Protein AF-A0A0B2R0Q6-F1 (afdb_monomer)

Sequence (72 aa):
FREVVHQCWNSVQVSGWRAYVLKEKIKRLKCRLKIWNKEQYGDSFKKVQNLEEKLNKLEEDTLHRQLTDLEI

Foldseek 3Di:
DVVQLVCLLPVDDDDDDPVVNVVVSVVSSVVSVVVVCCVVCNPVVVVVVVVVVVVVVVVVVVVVVVVVVVVD

Mean predicted aligned error: 6.93 Å

Nearest PDB structures (foldseek):
  8iuj-assembly1_4g  TM=4.680E-01  e=3.931E+00  Euglena gracilis

Structure (mmCIF, N/CA/C/O backbone):
data_AF-A0A0B2R0Q6-F1
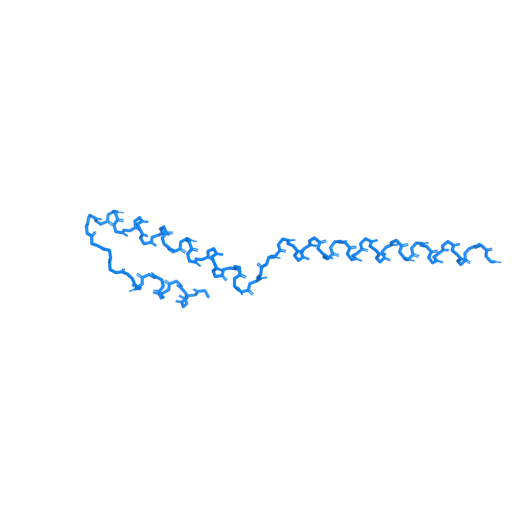#
_entry.id   AF-A0A0B2R0Q6-F1
#
loop_
_atom_site.group_PDB
_atom_site.id
_atom_site.type_symbol
_atom_site.label_atom_id
_atom_site.label_alt_id
_atom_site.label_comp_id
_atom_site.label_asym_id
_atom_site.label_entity_id
_atom_site.label_seq_id
_atom_site.pdbx_PDB_ins_code
_atom_site.Cartn_x
_atom_site.Cartn_y
_atom_site.Cartn_z
_atom_site.occupancy
_atom_site.B_iso_or_equiv
_atom_site.auth_seq_id
_atom_site.auth_comp_id
_atom_site.auth_asym_id
_atom_site.auth_atom_id
_atom_site.pdbx_PDB_model_num
ATOM 1 N N . PHE A 1 1 ? 0.928 -10.558 -3.553 1.00 88.88 1 PHE A N 1
ATOM 2 C CA . PHE A 1 1 ? 2.219 -9.833 -3.528 1.00 88.88 1 PHE A CA 1
ATOM 3 C C . PHE A 1 1 ? 3.197 -10.329 -4.597 1.00 88.88 1 PHE A C 1
ATOM 5 O O . PHE A 1 1 ? 3.426 -9.587 -5.543 1.00 88.88 1 PHE A O 1
ATOM 12 N N . ARG A 1 2 ? 3.728 -11.565 -4.506 1.00 96.00 2 ARG A N 1
ATOM 13 C CA . ARG A 1 2 ? 4.717 -12.117 -5.464 1.00 96.00 2 ARG A CA 1
ATOM 14 C C . ARG A 1 2 ? 4.281 -12.003 -6.929 1.00 96.00 2 ARG A C 1
ATOM 16 O O . ARG A 1 2 ? 5.057 -11.532 -7.750 1.00 96.00 2 ARG A O 1
ATOM 23 N N . GLU A 1 3 ? 3.033 -12.363 -7.221 1.00 97.06 3 GLU A N 1
ATOM 24 C CA . GLU A 1 3 ? 2.482 -12.291 -8.579 1.00 97.06 3 GLU A CA 1
ATOM 25 C C . GLU A 1 3 ? 2.488 -10.860 -9.134 1.00 97.06 3 GLU A C 1
ATOM 27 O O . GLU A 1 3 ? 3.002 -10.608 -10.216 1.00 97.06 3 GLU A O 1
ATOM 32 N N . VAL A 1 4 ? 2.018 -9.886 -8.349 1.00 96.56 4 VAL A N 1
ATOM 33 C CA . VAL A 1 4 ? 1.991 -8.469 -8.753 1.00 96.56 4 VAL A CA 1
ATOM 34 C C . VAL A 1 4 ? 3.391 -7.925 -9.015 1.00 96.56 4 VAL A C 1
ATOM 36 O O . VAL A 1 4 ? 3.584 -7.148 -9.951 1.00 96.56 4 VAL A O 1
ATOM 39 N N . VAL A 1 5 ? 4.374 -8.347 -8.217 1.00 97.12 5 VAL A N 1
ATOM 40 C CA . VAL A 1 5 ? 5.777 -7.983 -8.435 1.00 97.12 5 VAL A CA 1
ATOM 41 C C . VAL A 1 5 ? 6.285 -8.578 -9.743 1.00 97.12 5 VAL A C 1
ATOM 43 O O . VAL A 1 5 ? 6.840 -7.848 -10.561 1.00 97.12 5 VAL A O 1
ATOM 46 N N . HIS A 1 6 ? 6.057 -9.874 -9.963 1.00 97.69 6 HIS A N 1
ATOM 47 C CA . HIS A 1 6 ? 6.496 -10.573 -11.166 1.00 97.69 6 HIS A CA 1
ATOM 48 C C . HIS A 1 6 ? 5.872 -9.977 -12.436 1.00 97.69 6 HIS A C 1
ATOM 50 O O . HIS A 1 6 ?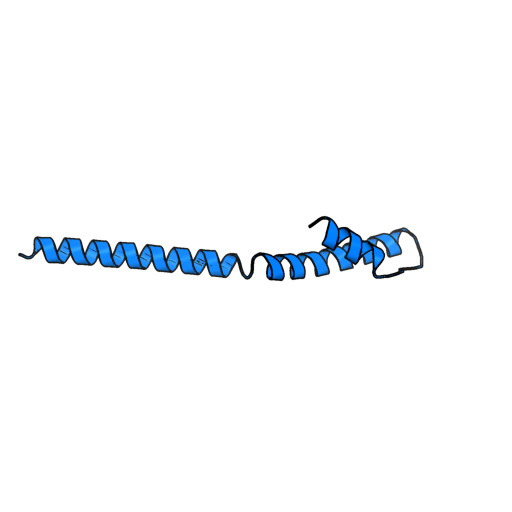 6.587 -9.652 -13.384 1.00 97.69 6 HIS A O 1
ATOM 56 N N . GLN A 1 7 ? 4.558 -9.748 -12.436 1.00 97.19 7 GLN A N 1
ATOM 57 C CA . GLN A 1 7 ? 3.859 -9.129 -13.561 1.00 97.19 7 GLN A CA 1
ATOM 58 C C . GLN A 1 7 ? 4.362 -7.710 -13.832 1.00 97.19 7 GLN A C 1
ATOM 60 O O . GLN A 1 7 ? 4.699 -7.389 -14.967 1.00 97.19 7 GLN A O 1
ATOM 65 N N . CYS A 1 8 ? 4.488 -6.863 -12.804 1.00 96.94 8 CYS A N 1
ATOM 66 C CA . CYS A 1 8 ? 4.976 -5.493 -12.978 1.00 96.94 8 CYS A CA 1
ATOM 67 C C . CYS A 1 8 ? 6.430 -5.438 -13.465 1.00 96.94 8 CYS A C 1
ATOM 69 O O . CYS A 1 8 ? 6.807 -4.529 -14.203 1.00 96.94 8 CYS A O 1
ATOM 71 N N . TRP A 1 9 ? 7.266 -6.380 -13.027 1.00 96.12 9 TRP A N 1
ATOM 72 C CA . TRP A 1 9 ? 8.675 -6.420 -13.407 1.00 96.12 9 TRP A CA 1
ATOM 73 C C . TRP A 1 9 ? 8.876 -6.801 -14.876 1.00 96.12 9 TRP A C 1
ATOM 75 O O . TRP A 1 9 ? 9.833 -6.340 -15.509 1.00 96.12 9 TRP A O 1
ATOM 85 N N . ASN A 1 10 ? 7.981 -7.635 -15.406 1.00 96.00 10 ASN A N 1
ATOM 86 C CA . ASN A 1 10 ? 8.062 -8.193 -16.752 1.00 96.00 10 ASN A CA 1
ATOM 87 C C . ASN A 1 10 ? 7.139 -7.499 -17.767 1.00 96.00 10 ASN A C 1
ATOM 89 O O . ASN A 1 10 ? 7.322 -7.691 -18.964 1.00 96.00 10 ASN A O 1
ATOM 93 N N . SER A 1 11 ? 6.195 -6.660 -17.326 1.00 94.06 11 SER A N 1
ATOM 94 C CA . SER A 1 11 ? 5.226 -5.994 -18.211 1.00 94.06 11 SER A CA 1
ATOM 95 C C . SER A 1 11 ? 5.824 -4.932 -19.132 1.00 94.06 11 SER A C 1
ATOM 97 O O . SER A 1 11 ? 5.179 -4.547 -20.104 1.00 94.06 11 SER A O 1
ATOM 99 N N . VAL A 1 12 ? 7.035 -4.436 -18.850 1.00 87.88 12 VAL A N 1
ATOM 100 C CA . VAL A 1 12 ? 7.676 -3.415 -19.684 1.00 87.88 12 VAL A CA 1
ATOM 101 C C . VAL A 1 12 ? 9.146 -3.728 -19.929 1.00 87.88 12 VAL A C 1
ATOM 103 O O . VAL A 1 12 ? 9.938 -3.886 -18.995 1.00 87.88 12 VAL A O 1
ATOM 106 N N . GLN A 1 13 ? 9.519 -3.713 -21.206 1.00 88.69 13 GLN A N 1
ATOM 107 C CA . GLN A 1 13 ? 10.908 -3.689 -21.645 1.00 88.69 13 GLN A CA 1
ATOM 108 C C . GLN A 1 13 ? 11.460 -2.270 -21.493 1.00 88.69 13 GLN A C 1
ATOM 110 O O . GLN A 1 13 ? 10.991 -1.331 -22.131 1.00 88.69 13 GLN A O 1
ATOM 115 N N . VAL A 1 14 ? 12.435 -2.105 -20.599 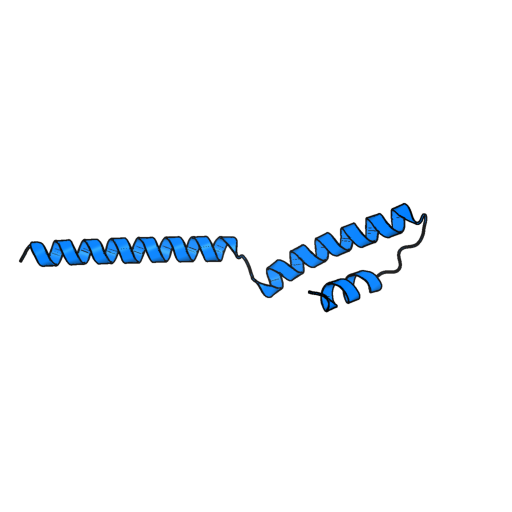1.00 90.62 14 VAL A N 1
ATOM 116 C CA . VAL A 1 14 ? 13.217 -0.869 -20.467 1.00 90.62 14 VAL A CA 1
ATOM 117 C C . VAL A 1 14 ? 14.605 -1.167 -20.992 1.00 90.62 14 VAL A C 1
ATOM 119 O O . VAL A 1 14 ? 15.267 -2.074 -20.489 1.00 90.62 14 VAL A O 1
ATOM 122 N N . SER A 1 15 ? 15.033 -0.410 -21.990 1.00 91.12 15 SER A N 1
ATOM 123 C CA . SER A 1 15 ? 16.362 -0.494 -22.585 1.00 91.12 15 SER A CA 1
ATOM 124 C C . SER A 1 15 ? 17.217 0.709 -22.175 1.00 91.12 15 SER A C 1
ATOM 126 O O . SER A 1 15 ? 16.710 1.719 -21.683 1.00 91.12 15 SER A O 1
ATOM 128 N N . GLY A 1 16 ? 18.534 0.582 -22.333 1.00 92.81 16 GLY A N 1
ATOM 129 C CA . GLY A 1 16 ? 19.511 1.613 -21.980 1.00 92.81 16 GLY A CA 1
ATOM 130 C C . GLY A 1 16 ? 20.542 1.120 -20.969 1.00 92.81 16 GLY A C 1
ATOM 131 O O . GLY A 1 16 ? 20.739 -0.082 -20.780 1.00 92.81 16 GLY A O 1
ATOM 132 N N . TRP A 1 17 ? 21.224 2.057 -20.311 1.00 95.75 17 TRP A N 1
ATOM 133 C CA . TRP A 1 17 ? 22.238 1.724 -19.315 1.00 95.75 17 TRP A CA 1
ATOM 134 C C . TRP A 1 17 ? 21.637 0.921 -18.153 1.00 95.75 17 TRP A C 1
ATOM 136 O O . TRP A 1 17 ? 20.568 1.251 -17.642 1.00 95.75 17 TRP A O 1
ATOM 146 N N . ARG A 1 18 ? 22.338 -0.126 -17.701 1.00 93.56 18 ARG A N 1
ATOM 147 C CA . ARG A 1 18 ? 21.843 -1.080 -16.691 1.00 93.56 18 ARG A CA 1
ATOM 148 C C . ARG A 1 18 ? 21.308 -0.403 -15.421 1.00 93.56 18 ARG A C 1
ATOM 150 O O . ARG A 1 18 ? 20.267 -0.810 -14.913 1.00 93.56 18 ARG A O 1
ATOM 157 N N . ALA A 1 19 ? 21.973 0.653 -14.947 1.00 96.12 19 ALA A N 1
ATOM 158 C CA . ALA A 1 19 ? 21.525 1.416 -13.780 1.00 96.12 19 ALA A CA 1
ATOM 159 C C . ALA A 1 19 ? 20.190 2.142 -14.028 1.00 96.12 19 ALA A C 1
ATOM 161 O O . ALA A 1 19 ? 19.313 2.151 -13.163 1.00 96.12 19 ALA A O 1
ATOM 162 N N . TYR A 1 20 ? 20.005 2.698 -15.227 1.00 96.31 20 TYR A N 1
ATOM 163 C CA . TYR A 1 20 ? 18.756 3.337 -15.636 1.00 96.31 20 TYR A CA 1
ATOM 164 C C . TYR A 1 20 ? 17.611 2.321 -15.736 1.00 96.31 20 TYR A C 1
ATOM 166 O O . TYR A 1 20 ? 16.542 2.544 -15.171 1.00 96.31 20 TYR A O 1
ATOM 174 N N . VAL A 1 21 ? 17.859 1.170 -16.371 1.00 95.94 21 VAL A N 1
ATOM 175 C CA . VAL A 1 21 ? 16.882 0.074 -16.480 1.00 95.94 21 VAL A CA 1
ATOM 176 C C . VAL A 1 21 ? 16.395 -0.360 -15.097 1.00 95.94 21 VAL A C 1
ATOM 178 O O . VAL A 1 21 ? 15.189 -0.450 -14.859 1.00 95.94 21 VAL A O 1
ATOM 181 N N . LEU A 1 22 ? 17.324 -0.580 -14.162 1.00 95.62 22 LEU A N 1
ATOM 182 C CA . LEU A 1 22 ? 16.997 -0.973 -12.794 1.00 95.62 22 LEU A CA 1
ATOM 183 C C . LEU A 1 22 ? 16.196 0.112 -12.060 1.00 95.62 22 LEU A C 1
ATOM 185 O O . LEU A 1 22 ? 15.152 -0.188 -11.478 1.00 95.62 22 LEU A O 1
ATOM 189 N N . LYS A 1 23 ? 16.647 1.372 -12.124 1.00 96.88 23 LYS A N 1
ATOM 190 C CA . LYS A 1 23 ? 15.959 2.526 -11.526 1.00 96.88 23 LYS A CA 1
ATOM 191 C C . LYS A 1 23 ? 14.505 2.614 -11.994 1.00 96.88 23 LYS A C 1
ATOM 193 O O . LYS A 1 23 ? 13.604 2.747 -11.165 1.00 96.88 23 LYS A O 1
ATOM 198 N N . GLU A 1 24 ? 14.263 2.528 -13.299 1.00 97.19 24 GLU A N 1
ATOM 199 C CA . GLU A 1 24 ? 12.914 2.660 -13.854 1.00 97.19 24 GLU A CA 1
ATOM 200 C C . GLU A 1 24 ? 12.023 1.470 -13.485 1.00 97.19 24 GLU A C 1
ATOM 202 O O . GLU A 1 24 ? 10.853 1.662 -13.137 1.00 97.19 24 GLU A O 1
ATOM 207 N N . LYS A 1 25 ? 12.569 0.246 -13.465 1.00 96.06 25 LYS A N 1
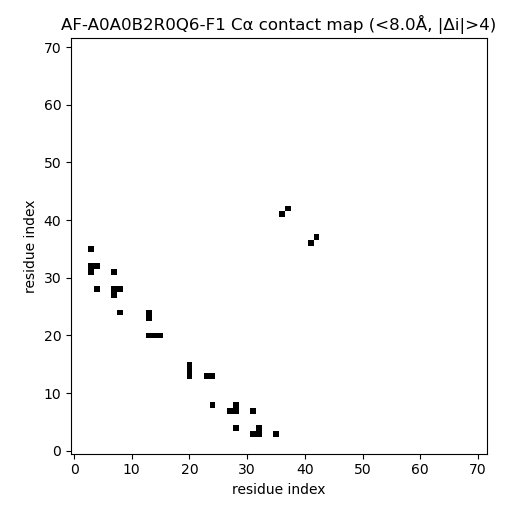ATOM 208 C CA . LYS A 1 25 ? 11.827 -0.926 -12.984 1.00 96.06 25 LYS A CA 1
ATOM 209 C C . LYS A 1 25 ? 11.424 -0.787 -11.515 1.00 96.06 25 LYS A C 1
ATOM 211 O O . LYS A 1 25 ? 10.256 -1.002 -11.191 1.00 96.06 25 LYS A O 1
ATOM 216 N N . ILE A 1 26 ? 12.332 -0.352 -10.638 1.00 96.94 26 ILE A N 1
ATOM 217 C CA . ILE A 1 26 ? 12.031 -0.122 -9.213 1.00 96.94 26 ILE A CA 1
ATOM 218 C C . ILE A 1 26 ? 10.988 0.989 -9.043 1.00 96.94 26 ILE A C 1
ATOM 220 O O . ILE A 1 26 ? 10.040 0.833 -8.271 1.00 96.94 26 ILE A O 1
ATOM 224 N N . LYS A 1 27 ? 11.118 2.098 -9.783 1.00 97.25 27 LYS A N 1
ATOM 225 C CA . LYS A 1 27 ? 10.160 3.213 -9.740 1.00 97.25 27 LYS A CA 1
ATOM 226 C C . LYS A 1 27 ? 8.745 2.745 -10.080 1.00 97.25 27 LYS A C 1
ATOM 228 O O . LYS A 1 27 ? 7.803 3.051 -9.350 1.00 97.25 27 LYS A O 1
ATOM 233 N N . ARG A 1 28 ? 8.595 1.962 -11.150 1.00 96.75 28 ARG A N 1
ATOM 234 C CA . ARG A 1 28 ? 7.299 1.392 -11.548 1.00 96.75 28 ARG A CA 1
ATOM 235 C C . ARG A 1 28 ? 6.763 0.416 -10.517 1.00 96.75 28 ARG A C 1
ATOM 237 O O . ARG A 1 28 ? 5.588 0.502 -10.166 1.00 96.75 28 ARG A O 1
ATOM 244 N N . LEU A 1 29 ? 7.626 -0.448 -9.989 1.00 97.31 29 LEU A N 1
ATOM 245 C CA . LEU A 1 29 ? 7.247 -1.410 -8.965 1.00 97.31 29 LEU A CA 1
ATOM 246 C C . LEU A 1 29 ? 6.700 -0.710 -7.715 1.00 97.31 29 LEU A C 1
ATOM 248 O O . LEU A 1 29 ? 5.643 -1.090 -7.216 1.00 97.31 29 LEU A O 1
ATOM 252 N N . LYS A 1 30 ? 7.354 0.370 -7.265 1.00 97.75 30 LYS A N 1
ATOM 253 C CA . LYS A 1 30 ? 6.881 1.210 -6.154 1.00 97.75 30 LYS A CA 1
ATOM 254 C C . LYS A 1 30 ? 5.482 1.770 -6.424 1.00 97.75 30 LYS A C 1
ATOM 256 O O . LYS A 1 30 ? 4.608 1.674 -5.563 1.00 97.75 30 LYS A O 1
ATOM 261 N N . CYS A 1 31 ? 5.252 2.334 -7.611 1.00 97.31 31 CYS A N 1
ATOM 262 C CA . CYS A 1 31 ? 3.942 2.864 -7.995 1.00 97.31 31 CYS A CA 1
ATOM 263 C C . CYS A 1 31 ? 2.867 1.770 -8.036 1.00 97.31 31 CYS A C 1
ATOM 265 O O . CYS A 1 31 ? 1.812 1.931 -7.422 1.00 97.31 31 CYS A O 1
ATOM 267 N N . ARG A 1 32 ? 3.140 0.640 -8.702 1.00 97.06 32 ARG A N 1
ATOM 268 C CA . ARG A 1 32 ? 2.189 -0.474 -8.793 1.00 97.06 32 ARG A CA 1
ATOM 269 C C . ARG A 1 32 ? 1.862 -1.039 -7.418 1.00 97.06 32 ARG A C 1
ATOM 271 O O . ARG A 1 32 ? 0.694 -1.309 -7.157 1.00 97.06 32 ARG A O 1
ATOM 278 N N . LEU A 1 33 ? 2.855 -1.177 -6.540 1.00 96.19 33 LEU A N 1
ATOM 279 C CA . LEU A 1 33 ? 2.650 -1.710 -5.198 1.00 96.19 33 LEU A CA 1
ATOM 280 C C . LEU A 1 33 ? 1.802 -0.773 -4.331 1.00 96.19 33 LEU A C 1
ATOM 282 O O . LEU A 1 33 ? 0.943 -1.254 -3.600 1.00 96.19 33 LEU A O 1
ATOM 286 N N . LYS A 1 34 ? 1.973 0.551 -4.456 1.00 94.75 34 LYS A N 1
ATOM 287 C CA . LYS A 1 34 ? 1.109 1.531 -3.776 1.00 94.75 34 LYS A CA 1
ATOM 288 C C . LYS A 1 34 ? -0.356 1.373 -4.194 1.00 94.75 34 LYS A C 1
ATOM 290 O O . LYS A 1 34 ? -1.241 1.397 -3.343 1.00 94.75 34 LYS A O 1
ATOM 295 N N . ILE A 1 35 ? -0.600 1.190 -5.492 1.00 95.06 35 ILE A N 1
ATOM 296 C CA . ILE A 1 35 ? -1.946 0.963 -6.033 1.00 95.06 35 ILE A CA 1
ATOM 297 C C . ILE A 1 35 ? -2.490 -0.381 -5.540 1.00 95.06 35 ILE A C 1
ATOM 299 O O . ILE A 1 35 ? -3.575 -0.423 -4.974 1.00 95.06 35 ILE A O 1
ATOM 303 N N . TRP A 1 36 ? -1.709 -1.455 -5.674 1.00 96.31 36 TRP A N 1
ATOM 304 C CA . TRP A 1 36 ? -2.105 -2.795 -5.242 1.00 96.31 36 TRP A CA 1
ATOM 305 C C . TRP A 1 36 ? -2.444 -2.850 -3.752 1.00 96.31 36 TRP A C 1
ATOM 307 O O . TRP A 1 36 ? -3.422 -3.478 -3.365 1.00 96.31 36 TRP A O 1
ATOM 317 N N . ASN A 1 37 ? -1.679 -2.149 -2.912 1.00 93.44 37 ASN A N 1
ATOM 318 C CA . ASN A 1 37 ? -1.962 -2.071 -1.484 1.00 93.44 37 ASN A CA 1
ATOM 319 C C . ASN A 1 37 ? -3.357 -1.485 -1.218 1.00 93.44 37 ASN A C 1
ATOM 321 O O . ASN A 1 37 ? -4.114 -2.023 -0.415 1.00 93.44 37 ASN A O 1
ATOM 325 N N . LYS A 1 38 ? -3.721 -0.420 -1.944 1.00 92.94 38 LYS A N 1
ATOM 326 C CA . LYS A 1 38 ? -5.052 0.186 -1.852 1.00 92.94 38 LYS A CA 1
ATOM 327 C C . LYS A 1 38 ? -6.140 -0.725 -2.432 1.00 92.94 38 LYS A C 1
ATOM 329 O O . LYS A 1 38 ? -7.223 -0.781 -1.868 1.00 92.94 38 LYS A O 1
ATOM 334 N N . GLU A 1 39 ? -5.869 -1.446 -3.519 1.00 93.81 39 GLU A N 1
ATOM 335 C CA . GLU A 1 39 ? -6.812 -2.413 -4.109 1.00 93.81 39 GLU A CA 1
ATOM 336 C C . GLU A 1 39 ? -7.135 -3.564 -3.145 1.00 93.81 39 GLU A C 1
ATOM 338 O O . GLU A 1 39 ? -8.286 -3.973 -3.045 1.00 93.81 39 GLU A O 1
ATOM 343 N N . GLN A 1 40 ? -6.133 -4.088 -2.433 1.00 94.00 40 GLN A N 1
ATOM 344 C CA . GLN A 1 40 ? -6.311 -5.237 -1.540 1.00 94.00 40 GLN A CA 1
ATOM 345 C C . GLN A 1 40 ? -6.884 -4.860 -0.179 1.00 94.00 40 GLN A C 1
ATOM 347 O O . G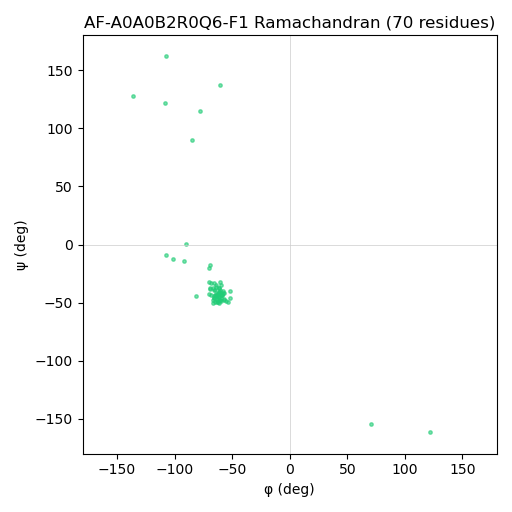LN A 1 40 ? -7.766 -5.541 0.337 1.00 94.00 40 GLN A O 1
ATOM 352 N N . TYR A 1 41 ? -6.370 -3.791 0.424 1.00 88.69 41 TYR A N 1
ATOM 353 C CA . TYR A 1 41 ? -6.685 -3.460 1.814 1.00 88.69 41 TYR A CA 1
ATOM 354 C C . TYR A 1 41 ? -7.607 -2.245 1.940 1.00 88.69 41 TYR A C 1
ATOM 356 O O . TYR A 1 41 ? -8.165 -2.002 3.015 1.00 88.69 41 TYR A O 1
ATOM 364 N N . GLY A 1 42 ? -7.855 -1.529 0.842 1.00 90.31 42 GLY A N 1
ATOM 365 C CA . GLY A 1 42 ? -8.593 -0.274 0.847 1.00 90.31 42 GLY A CA 1
ATOM 366 C C . GLY A 1 42 ? -7.794 0.849 1.505 1.00 90.31 42 GLY A C 1
ATOM 367 O O . GLY A 1 42 ? -6.563 0.840 1.541 1.00 90.31 42 GLY A O 1
ATOM 368 N N . ASP A 1 43 ? -8.513 1.835 2.034 1.00 89.25 43 ASP A N 1
ATOM 369 C CA . ASP A 1 43 ? -7.932 2.870 2.884 1.00 89.25 43 ASP A CA 1
ATOM 370 C C . ASP A 1 43 ? -7.865 2.366 4.332 1.00 89.25 43 ASP A C 1
ATOM 372 O O . ASP A 1 43 ? -8.818 2.495 5.104 1.00 89.25 43 ASP A O 1
ATOM 376 N N . SER A 1 44 ? -6.749 1.721 4.678 1.00 87.56 44 SER A N 1
ATOM 377 C CA . SER A 1 44 ? -6.537 1.183 6.024 1.00 87.56 44 SER A CA 1
ATOM 378 C C . SER A 1 44 ? -6.568 2.271 7.097 1.00 87.56 44 SER A C 1
ATOM 380 O O . SER A 1 44 ? -7.040 2.006 8.196 1.00 87.56 44 SER A O 1
ATOM 382 N N . PHE A 1 45 ? -6.126 3.493 6.782 1.00 87.62 45 PHE A N 1
ATOM 383 C CA . PHE A 1 45 ? -6.155 4.606 7.728 1.00 87.62 45 PHE A CA 1
ATOM 384 C C . PHE A 1 45 ? -7.598 5.006 8.040 1.00 87.62 45 PHE A C 1
ATOM 386 O O . PHE A 1 45 ? -7.997 5.033 9.200 1.00 87.62 45 PHE A O 1
ATOM 393 N N . LYS A 1 46 ? -8.427 5.171 7.003 1.00 90.44 46 LYS A N 1
ATOM 394 C CA . LYS A 1 46 ? -9.859 5.439 7.173 1.00 90.44 46 LYS A CA 1
ATOM 395 C C . LYS A 1 46 ? -10.581 4.326 7.939 1.00 90.44 46 LYS A C 1
ATOM 397 O O . LYS A 1 46 ? -11.512 4.601 8.691 1.00 90.44 46 LYS A O 1
ATOM 402 N N . LYS A 1 47 ? -10.177 3.063 7.752 1.00 91.00 47 LYS A N 1
ATOM 403 C CA . LYS A 1 47 ? -10.729 1.937 8.525 1.00 91.00 47 LYS A CA 1
ATOM 404 C C . LYS A 1 47 ? -10.412 2.061 10.012 1.00 91.00 47 LYS A C 1
ATOM 406 O O . LYS A 1 47 ? -11.318 1.852 10.808 1.00 91.00 47 LYS A O 1
ATOM 411 N N . VAL A 1 48 ? -9.175 2.411 10.367 1.00 95.00 48 VAL A N 1
ATOM 412 C CA . VAL A 1 48 ? -8.779 2.639 11.766 1.00 95.00 48 VAL A CA 1
ATOM 413 C C . VAL A 1 48 ? -9.592 3.783 12.364 1.00 95.00 48 VAL A C 1
ATOM 415 O O . VAL A 1 48 ? -10.271 3.561 13.357 1.00 95.00 48 VAL A O 1
ATOM 418 N N . GLN A 1 49 ? -9.659 4.935 11.691 1.00 95.38 49 GLN A N 1
ATOM 419 C CA . GLN A 1 49 ? -10.432 6.085 12.177 1.00 95.38 49 GLN A CA 1
ATOM 420 C C . GLN A 1 49 ? -11.913 5.757 12.410 1.00 95.38 49 GLN A C 1
ATOM 422 O O . GLN A 1 49 ? -12.499 6.161 13.406 1.00 95.38 49 GLN A O 1
ATOM 427 N N . ASN A 1 50 ? -12.534 4.992 11.507 1.00 95.00 50 ASN A N 1
ATOM 428 C CA . ASN A 1 50 ? -13.931 4.585 11.665 1.00 95.00 50 ASN A CA 1
ATOM 429 C C . ASN A 1 50 ? -14.125 3.601 12.832 1.00 95.00 50 ASN A C 1
ATOM 431 O O . ASN A 1 50 ? -15.175 3.590 13.466 1.00 95.00 50 ASN A O 1
ATOM 435 N N . LEU A 1 51 ? -13.139 2.742 13.103 1.00 95.94 51 LEU A N 1
ATOM 436 C CA . LEU A 1 51 ? -13.179 1.853 14.264 1.00 95.94 51 LEU A CA 1
ATOM 437 C C . LEU A 1 51 ? -13.019 2.639 15.566 1.00 95.94 51 LEU A C 1
ATOM 439 O O . LEU A 1 51 ? -13.773 2.387 16.498 1.00 95.94 51 LEU A O 1
ATOM 443 N N . GLU A 1 52 ? -12.105 3.609 15.602 1.00 97.56 52 GLU A N 1
ATOM 444 C CA . GLU A 1 52 ? -11.925 4.520 16.738 1.00 97.56 52 GLU A CA 1
ATOM 445 C C . GLU A 1 52 ? -13.208 5.318 17.013 1.00 97.56 52 GLU A C 1
ATOM 447 O O . GLU A 1 52 ? -13.681 5.350 18.143 1.00 97.56 52 GLU A O 1
ATOM 452 N N . GLU A 1 53 ? -13.844 5.882 15.981 1.00 97.38 53 GLU A N 1
ATOM 453 C CA . GLU A 1 53 ? -15.104 6.622 16.141 1.00 97.38 53 GLU A CA 1
ATOM 454 C C . GLU A 1 53 ? -16.233 5.734 16.684 1.00 97.38 53 GLU A C 1
ATOM 456 O O . GLU A 1 53 ? -16.994 6.147 17.558 1.00 97.38 53 GLU A O 1
ATOM 461 N N . LYS A 1 54 ? -16.347 4.498 16.184 1.00 97.25 54 LYS A N 1
ATOM 462 C CA . LYS A 1 54 ? -17.342 3.536 16.678 1.00 97.25 54 LYS A CA 1
ATOM 463 C C . LYS A 1 54 ? -17.084 3.128 18.121 1.00 97.25 54 LYS A C 1
ATOM 465 O O . LYS A 1 54 ? -18.045 2.960 18.862 1.00 97.25 54 LYS A O 1
ATOM 470 N N . LEU A 1 55 ? -15.820 2.953 18.499 1.00 97.50 55 LEU A N 1
ATOM 471 C CA . LEU A 1 55 ? -15.445 2.629 19.870 1.00 97.50 55 LEU A CA 1
ATOM 472 C C . LEU A 1 55 ? -15.836 3.772 20.810 1.00 97.50 55 LEU A C 1
ATOM 474 O O . LEU A 1 55 ? -16.561 3.528 21.767 1.00 97.50 55 LEU A O 1
ATOM 478 N N . ASN A 1 56 ? -15.470 5.009 20.466 1.00 96.56 56 ASN A N 1
ATOM 479 C CA . ASN A 1 56 ? -15.812 6.188 21.262 1.00 96.56 56 ASN A CA 1
ATOM 480 C C . ASN A 1 56 ? -17.331 6.339 21.440 1.00 96.56 56 ASN A C 1
ATOM 482 O O . ASN A 1 56 ? -17.798 6.630 22.535 1.00 96.56 56 ASN A O 1
ATOM 486 N N . LYS A 1 57 ? -18.118 6.096 20.381 1.00 96.75 57 LYS A N 1
ATOM 487 C CA . LYS A 1 57 ? -19.589 6.113 20.463 1.00 96.75 57 LYS A CA 1
ATOM 488 C C . LYS A 1 57 ? -20.131 5.046 21.411 1.00 96.75 57 LYS A C 1
ATOM 490 O O . LYS A 1 57 ? -20.998 5.340 22.220 1.00 96.75 57 LYS A O 1
ATOM 495 N N . LEU A 1 58 ? -19.606 3.821 21.343 1.00 96.12 58 LEU A N 1
ATOM 496 C CA . LEU A 1 58 ? -20.018 2.739 22.243 1.00 96.12 58 LEU A CA 1
ATOM 497 C C . LEU A 1 58 ? -19.671 3.039 23.706 1.00 96.12 58 LEU A C 1
ATOM 499 O O . LEU A 1 58 ? -20.436 2.680 24.601 1.00 96.12 58 LEU A O 1
ATOM 503 N N . GLU A 1 59 ? -18.530 3.681 23.956 1.00 95.25 59 GLU A N 1
ATOM 504 C CA . GLU A 1 59 ? -18.142 4.140 25.291 1.00 95.25 59 GLU A CA 1
ATOM 505 C C . GLU A 1 59 ? -19.092 5.233 25.798 1.00 95.25 59 GLU A C 1
ATOM 507 O O . GLU A 1 59 ? -19.590 5.125 26.918 1.00 95.25 59 GLU A O 1
ATOM 512 N N . GLU A 1 60 ? -19.415 6.228 24.966 1.00 94.75 60 GLU A N 1
ATOM 513 C CA . GLU A 1 60 ? -20.379 7.288 25.292 1.00 94.75 60 GLU A CA 1
ATOM 514 C C . GLU A 1 60 ? -21.772 6.718 25.602 1.00 94.75 60 GLU A C 1
ATOM 516 O O . GLU A 1 60 ? -22.336 7.014 26.657 1.00 94.75 60 GLU A O 1
ATOM 521 N N . ASP A 1 61 ? -22.289 5.831 24.747 1.00 93.75 61 ASP A N 1
ATOM 522 C CA . ASP A 1 61 ? -23.588 5.175 24.935 1.00 93.75 61 ASP A CA 1
ATOM 523 C C . ASP A 1 61 ? -23.621 4.347 26.232 1.00 93.75 61 ASP A C 1
ATOM 525 O O . ASP A 1 61 ? -24.615 4.335 26.965 1.00 93.75 61 ASP A O 1
ATOM 529 N N . THR A 1 62 ? -22.517 3.659 26.546 1.00 91.38 62 THR A N 1
ATOM 530 C CA . THR A 1 62 ? -22.390 2.868 27.778 1.00 91.38 62 THR A CA 1
ATOM 531 C C . THR A 1 62 ? -22.412 3.763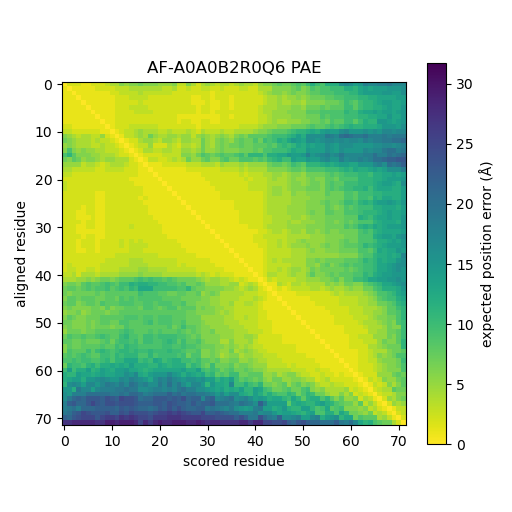 29.015 1.00 91.38 62 THR A C 1
ATOM 533 O O . THR A 1 62 ? -23.109 3.442 29.980 1.00 91.38 62 THR A O 1
ATOM 536 N N . LEU A 1 63 ? -21.690 4.887 28.992 1.00 88.75 63 LEU A N 1
ATOM 537 C CA . LEU A 1 63 ? -21.683 5.864 30.083 1.00 88.75 63 LEU A CA 1
ATOM 538 C C . LEU A 1 63 ? -23.061 6.509 30.265 1.00 88.75 63 LEU A C 1
ATOM 540 O O . LEU A 1 63 ? -23.537 6.630 31.392 1.00 88.75 63 LEU A O 1
ATOM 544 N N . HIS A 1 64 ? -23.730 6.873 29.167 1.00 85.75 64 HIS A N 1
ATOM 545 C CA . HIS A 1 64 ? -25.068 7.459 29.214 1.00 85.75 64 HIS A CA 1
ATOM 546 C C . HIS A 1 64 ? -26.084 6.506 29.856 1.00 85.75 64 HIS A C 1
ATOM 548 O O . HIS A 1 64 ? -26.890 6.930 30.686 1.00 85.75 64 HIS A O 1
ATOM 554 N N . ARG A 1 65 ? -25.996 5.205 29.539 1.00 81.25 65 ARG A N 1
ATOM 555 C CA . ARG A 1 65 ? -26.835 4.168 30.157 1.00 81.25 65 ARG A CA 1
ATOM 556 C C . ARG A 1 65 ? -26.574 4.014 31.655 1.00 81.25 65 ARG A C 1
ATOM 558 O O . ARG A 1 65 ? -27.515 3.954 32.433 1.00 81.25 65 ARG A O 1
ATOM 565 N N . GLN A 1 66 ? -25.307 3.998 32.070 1.00 80.88 66 GLN A N 1
ATOM 566 C CA . GLN A 1 66 ? -24.955 3.900 33.492 1.00 80.88 66 GLN A CA 1
ATOM 567 C C . GLN A 1 66 ? -25.487 5.080 34.312 1.00 80.88 66 GLN A C 1
ATOM 569 O O . GLN A 1 66 ? -25.907 4.887 35.446 1.00 80.88 66 GLN A O 1
ATOM 574 N N . LEU A 1 67 ? -25.474 6.290 33.750 1.00 71.75 67 LEU A N 1
ATOM 575 C CA . LEU A 1 67 ? -26.000 7.481 34.419 1.00 71.75 67 LEU A CA 1
ATOM 576 C C . LEU A 1 67 ? -27.524 7.419 34.570 1.00 71.75 67 LEU A C 1
ATOM 578 O O . LEU A 1 67 ? -28.030 7.676 35.656 1.00 71.75 67 LEU A O 1
ATOM 582 N N . THR A 1 68 ? -28.239 7.001 33.523 1.00 73.62 68 THR A N 1
ATOM 583 C CA . THR A 1 68 ? -29.705 6.853 33.574 1.00 73.62 68 THR A CA 1
ATOM 584 C C . THR A 1 68 ? -30.156 5.760 34.545 1.00 73.62 68 THR A C 1
ATOM 586 O O . THR A 1 68 ? -31.185 5.919 35.193 1.00 73.62 68 THR A O 1
ATOM 589 N N . ASP A 1 69 ? -29.380 4.683 34.698 1.00 73.38 69 ASP A N 1
ATOM 590 C CA . ASP A 1 69 ? -29.650 3.620 35.677 1.00 73.38 69 ASP A CA 1
ATOM 591 C C . ASP A 1 69 ? -29.428 4.074 37.143 1.00 73.38 69 ASP A C 1
ATOM 593 O O . ASP A 1 69 ? -29.951 3.442 38.058 1.00 73.38 69 ASP A O 1
ATOM 597 N N . LEU A 1 70 ? -28.658 5.146 37.390 1.00 70.62 70 LEU A N 1
ATOM 598 C CA 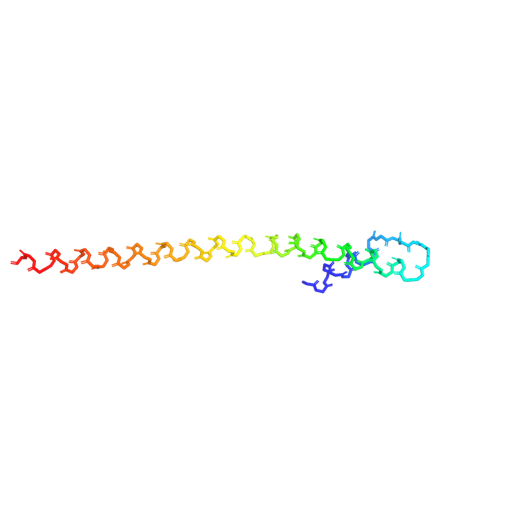. LEU A 1 70 ? -28.369 5.683 38.734 1.00 70.62 70 LEU A CA 1
ATOM 599 C C . LEU A 1 70 ? -29.350 6.776 39.192 1.00 70.62 70 LEU A C 1
ATOM 601 O O . LEU A 1 70 ? -29.355 7.133 40.370 1.00 70.62 70 LEU A O 1
ATOM 605 N N . GLU A 1 71 ? -30.143 7.332 38.276 1.00 59.72 71 GLU A N 1
ATOM 606 C CA . GLU A 1 71 ? -31.118 8.399 38.548 1.00 59.72 71 GLU A CA 1
ATOM 607 C C . GLU A 1 71 ? -32.522 7.867 38.918 1.00 59.72 71 GLU A C 1
ATOM 609 O O . GLU A 1 71 ? -33.427 8.667 39.173 1.00 59.72 71 GLU A O 1
ATOM 614 N N . ILE A 1 72 ? -32.704 6.539 38.970 1.00 46.78 72 ILE A N 1
ATOM 615 C CA . ILE A 1 72 ? -33.943 5.824 39.347 1.00 46.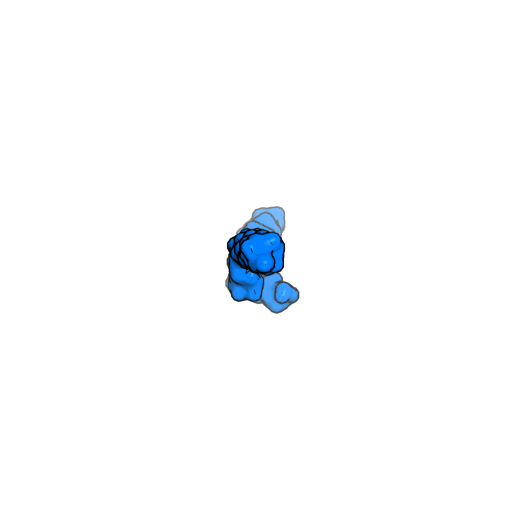78 72 ILE A CA 1
ATOM 616 C C . ILE A 1 72 ? -33.810 5.244 40.759 1.00 46.78 72 I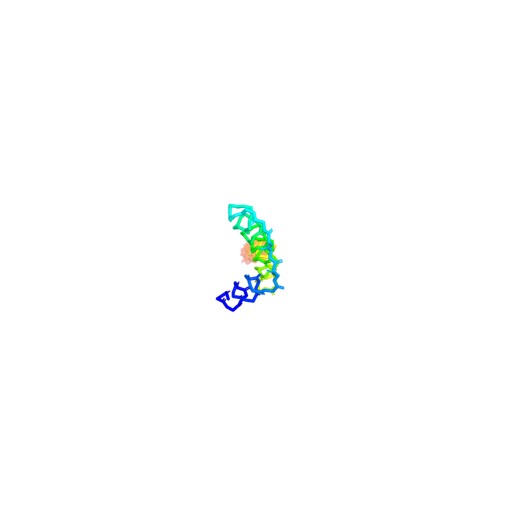LE A C 1
ATOM 618 O O . ILE A 1 72 ? -34.780 5.386 41.540 1.00 46.78 72 ILE A O 1
#

Radius of gyration: 24.18 Å; Cα contacts (8 Å, |Δi|>4): 17; chains: 1; bounding box: 56×21×62 Å

Secondary structure (DSSP, 8-state):
-HHHHHHHHHS----SSHHHHHHHHHHHHHHHHHHHHHHHH--HHHHHHHHHHHHHHHHHHHHHHHHHHH--

Solvent-accessible surface area (backbone atoms only — not comparable to full-atom values): 4222 Å² total; per-residue (Å²): 109,72,64,61,53,53,50,60,62,66,74,56,93,66,80,75,58,69,68,57,32,52,51,53,49,52,54,49,44,54,54,53,48,57,52,48,49,37,72,75,62,44,63,57,67,62,52,50,53,53,50,53,54,51,50,55,49,54,51,52,54,51,52,54,50,57,52,59,68,71,77,114

Organism: Glycine soja (NCBI:txid3848)

pLDDT: mean 91.64, std 9.04, range [46.78, 97.75]